Protein AF-A0A3D5EXN3-F1 (afdb_monomer_lite)

Sequence (53 aa):
MTNRLSAALEIAERSDTGLVRGQNEDSVLADARHGLAILADGMGGYNAGEVAS

Secondary structure (DSSP, 8-state):
---GGGGT---------TTT-SS--EEEEEETTTTEEEEEE--TTSTTHHHH-

Foldseek 3Di:
DADPVLVVDDDDDDDDCDDPDPDALKDWDDDVRVPDTDIDHQDPPDPPSNVVD

pLDDT: mean 86.39, std 10.11, range [56.25, 96.81]

Structure (mmCIF, N/CA/C/O backbone):
data_AF-A0A3D5EXN3-F1
#
_entry.id   AF-A0A3D5EXN3-F1
#
loop_
_atom_site.group_PDB
_atom_site.id
_atom_site.type_symbol
_atom_site.label_atom_id
_atom_site.label_alt_id
_atom_site.label_comp_id
_atom_site.label_asym_id
_atom_site.label_entity_id
_atom_site.label_seq_id
_atom_site.pdbx_PDB_ins_code
_atom_site.Cartn_x
_atom_site.Cartn_y
_atom_site.Cartn_z
_atom_site.occupancy
_atom_site.B_iso_or_equiv
_atom_site.auth_seq_id
_atom_site.auth_comp_id
_atom_site.auth_asym_id
_atom_site.auth_atom_id
_atom_site.pdbx_PDB_model_num
ATOM 1 N N . MET A 1 1 ? 1.551 -3.887 -26.672 1.00 56.25 1 MET A N 1
ATOM 2 C CA . MET A 1 1 ? 2.814 -3.166 -26.409 1.00 56.25 1 MET A CA 1
ATOM 3 C C . MET A 1 1 ? 3.462 -3.866 -25.226 1.00 56.25 1 MET A C 1
ATOM 5 O O . MET A 1 1 ? 2.824 -3.937 -24.187 1.00 56.25 1 MET A O 1
ATOM 9 N N . THR A 1 2 ? 4.617 -4.507 -25.397 1.00 65.19 2 THR A N 1
ATOM 10 C CA . THR A 1 2 ? 5.244 -5.286 -24.314 1.00 65.19 2 THR A CA 1
ATOM 11 C C . THR A 1 2 ? 6.073 -4.344 -23.453 1.00 65.19 2 THR A C 1
ATOM 13 O O . THR A 1 2 ? 6.975 -3.682 -23.969 1.00 65.19 2 THR A O 1
ATOM 16 N N . ASN A 1 3 ? 5.747 -4.243 -22.167 1.00 71.56 3 ASN A N 1
ATOM 17 C CA . ASN A 1 3 ? 6.498 -3.405 -21.247 1.00 71.56 3 ASN A CA 1
ATOM 18 C C . ASN A 1 3 ? 7.869 -4.030 -20.970 1.00 71.56 3 ASN A C 1
ATOM 20 O O . ASN A 1 3 ? 7.958 -5.184 -20.563 1.00 71.56 3 ASN A O 1
ATOM 24 N N . ARG A 1 4 ? 8.943 -3.274 -21.212 1.00 82.00 4 ARG A N 1
ATOM 25 C CA . ARG A 1 4 ? 10.321 -3.748 -21.010 1.00 82.00 4 ARG A CA 1
ATOM 26 C C . ARG A 1 4 ? 10.721 -3.824 -19.537 1.00 82.00 4 ARG A C 1
ATOM 28 O O . ARG A 1 4 ? 11.720 -4.466 -19.232 1.00 82.00 4 ARG A O 1
ATOM 35 N N . LEU A 1 5 ? 9.955 -3.202 -18.640 1.00 84.75 5 LEU A N 1
ATOM 36 C CA . LEU A 1 5 ? 10.250 -3.190 -17.208 1.00 84.75 5 LEU A CA 1
ATOM 37 C C . LEU A 1 5 ? 10.211 -4.591 -16.593 1.00 84.75 5 LEU A C 1
ATOM 39 O O . LEU A 1 5 ? 11.034 -4.868 -15.734 1.00 84.75 5 LEU A O 1
ATOM 43 N N . SER A 1 6 ? 9.374 -5.510 -17.085 1.00 83.50 6 SER A N 1
ATOM 44 C CA . SER A 1 6 ? 9.290 -6.876 -16.543 1.00 83.50 6 SER A CA 1
ATOM 45 C C . SER A 1 6 ? 10.550 -7.724 -16.765 1.00 83.50 6 SER A C 1
ATOM 47 O O . SER A 1 6 ? 10.707 -8.759 -16.130 1.00 83.50 6 SER A O 1
ATOM 49 N N . ALA A 1 7 ? 11.439 -7.325 -17.683 1.00 86.19 7 ALA A N 1
ATOM 50 C CA . ALA A 1 7 ? 12.736 -7.979 -17.882 1.00 86.19 7 ALA A CA 1
ATOM 51 C C . ALA A 1 7 ? 13.830 -7.430 -16.949 1.00 86.19 7 ALA A C 1
ATOM 53 O O . ALA A 1 7 ? 14.907 -8.015 -16.863 1.00 86.19 7 ALA A O 1
ATOM 54 N N . ALA A 1 8 ? 13.574 -6.298 -16.290 1.00 89.69 8 ALA A N 1
ATOM 55 C CA . ALA A 1 8 ? 14.533 -5.599 -15.438 1.00 89.69 8 ALA A CA 1
ATOM 56 C C . ALA A 1 8 ? 14.095 -5.537 -13.966 1.00 89.69 8 ALA A C 1
ATOM 58 O O . ALA A 1 8 ? 14.947 -5.434 -13.089 1.00 89.69 8 ALA A O 1
ATOM 59 N N . LEU A 1 9 ? 12.788 -5.582 -13.699 1.00 89.56 9 LEU A N 1
ATOM 60 C CA . LEU A 1 9 ? 12.191 -5.463 -12.376 1.00 89.56 9 LEU A CA 1
ATOM 61 C C . LEU A 1 9 ? 11.130 -6.542 -12.177 1.00 89.56 9 LEU A C 1
ATOM 63 O O . LEU A 1 9 ? 10.202 -6.686 -12.975 1.00 89.56 9 LEU A O 1
ATOM 67 N N . GLU A 1 10 ? 11.252 -7.243 -11.057 1.00 91.00 10 GLU A N 1
ATOM 68 C CA . GLU A 1 10 ? 10.159 -7.986 -10.449 1.00 91.00 10 GLU A CA 1
ATOM 69 C C . GLU A 1 10 ? 9.453 -7.052 -9.459 1.00 91.00 10 GLU A C 1
ATOM 71 O O . GLU A 1 10 ? 10.108 -6.384 -8.658 1.00 91.00 10 GLU A O 1
ATOM 76 N N . ILE A 1 11 ? 8.124 -6.958 -9.548 1.00 91.31 11 ILE A N 1
ATOM 77 C CA . ILE A 1 11 ? 7.316 -6.083 -8.692 1.00 91.31 11 ILE A CA 1
ATOM 78 C C . ILE A 1 11 ? 6.430 -6.966 -7.820 1.00 91.31 11 ILE A C 1
ATOM 80 O O . ILE A 1 11 ? 5.687 -7.801 -8.334 1.00 91.31 11 ILE A O 1
ATOM 84 N N . ALA A 1 12 ? 6.496 -6.748 -6.512 1.00 93.44 12 ALA A N 1
ATOM 85 C CA . ALA A 1 12 ? 5.631 -7.365 -5.519 1.00 93.44 12 ALA A CA 1
ATOM 86 C C . ALA A 1 12 ? 5.114 -6.285 -4.564 1.00 93.44 12 ALA A C 1
ATOM 88 O O . ALA A 1 12 ? 5.795 -5.287 -4.325 1.00 93.44 12 ALA A O 1
ATOM 89 N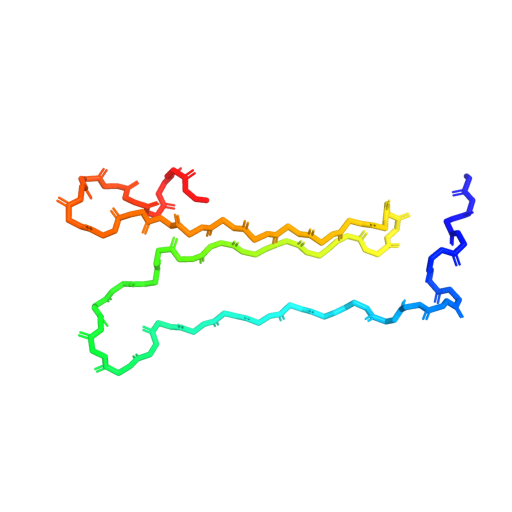 N . GLU A 1 13 ? 3.928 -6.497 -4.006 1.00 94.88 13 GLU A N 1
ATOM 90 C CA . GLU A 1 13 ? 3.317 -5.605 -3.025 1.00 94.88 13 GLU A CA 1
ATOM 91 C C . GLU A 1 13 ? 2.979 -6.369 -1.744 1.00 94.88 13 GLU A C 1
ATOM 93 O O . GLU A 1 13 ? 2.634 -7.553 -1.771 1.00 94.88 13 GLU A O 1
ATOM 98 N N . ARG A 1 14 ? 3.106 -5.691 -0.604 1.00 96.19 14 ARG A N 1
ATOM 99 C CA . ARG A 1 14 ? 2.679 -6.182 0.704 1.00 96.19 14 ARG A CA 1
ATOM 100 C C . ARG A 1 14 ? 2.440 -4.981 1.606 1.00 96.19 14 ARG A C 1
ATOM 102 O O . ARG A 1 14 ? 3.274 -4.084 1.646 1.00 96.19 14 ARG A O 1
ATOM 109 N N . SER A 1 15 ? 1.342 -5.004 2.347 1.00 96.12 15 SER A N 1
ATOM 110 C CA . SER A 1 15 ? 1.034 -4.012 3.375 1.00 96.12 15 SER A CA 1
ATOM 111 C C . SER A 1 15 ? 0.571 -4.725 4.647 1.00 96.12 15 SER A C 1
ATOM 113 O O . SER A 1 15 ? 0.078 -5.854 4.579 1.00 96.12 15 SER A O 1
ATOM 115 N N . ASP A 1 16 ? 0.797 -4.109 5.804 1.00 96.62 16 ASP A N 1
ATOM 116 C CA . ASP A 1 16 ? 0.474 -4.654 7.124 1.00 96.62 16 ASP A CA 1
ATOM 117 C C . ASP A 1 16 ? 0.143 -3.506 8.084 1.00 96.62 16 ASP A C 1
ATOM 119 O O . ASP A 1 16 ? 0.837 -2.494 8.101 1.00 96.62 16 ASP A O 1
ATOM 123 N N . THR A 1 17 ? -0.893 -3.670 8.908 1.00 95.44 17 THR A N 1
ATOM 124 C CA . THR A 1 17 ? -1.319 -2.656 9.888 1.00 95.44 17 THR A CA 1
ATOM 125 C C . THR A 1 17 ? -0.249 -2.353 10.947 1.00 95.44 17 THR A C 1
ATOM 127 O O . THR A 1 17 ? -0.244 -1.288 11.573 1.00 95.44 17 THR A O 1
ATOM 130 N N . GLY A 1 18 ? 0.647 -3.305 11.203 1.00 96.19 18 GLY A N 1
ATOM 131 C CA . GLY A 1 18 ? 1.551 -3.290 12.339 1.00 96.19 18 GLY A CA 1
ATOM 132 C C . GLY A 1 18 ? 0.843 -3.595 13.664 1.00 96.19 18 GLY A C 1
ATOM 133 O O . GLY A 1 18 ? -0.286 -4.074 13.714 1.00 96.19 18 GLY A O 1
ATOM 134 N N . LEU A 1 19 ? 1.540 -3.333 14.774 1.00 96.81 19 LEU A N 1
ATOM 135 C CA . LEU A 1 19 ? 1.121 -3.769 16.117 1.00 96.81 19 LEU A CA 1
ATOM 136 C C . LEU A 1 19 ? 0.378 -2.701 16.936 1.00 96.81 19 LEU A C 1
ATOM 138 O O . LEU A 1 19 ? -0.163 -3.016 17.993 1.00 96.81 19 LEU A O 1
ATOM 142 N N . VAL A 1 20 ? 0.415 -1.437 16.503 1.00 94.56 20 VAL A N 1
ATOM 143 C CA . VAL A 1 20 ? -0.053 -0.283 17.299 1.00 94.56 20 VAL A CA 1
ATOM 144 C C . VAL A 1 20 ? -1.374 0.282 16.781 1.00 94.56 20 VAL A C 1
ATOM 146 O O . VAL A 1 20 ? -2.205 0.715 17.578 1.00 94.56 20 VAL A O 1
ATOM 149 N N . ARG A 1 21 ? -1.572 0.310 15.457 1.00 88.25 21 ARG A N 1
ATOM 150 C CA . ARG A 1 21 ? -2.783 0.869 14.845 1.00 88.25 21 ARG A CA 1
ATOM 151 C C . ARG A 1 21 ? -3.901 -0.170 14.801 1.00 88.25 21 ARG A C 1
ATOM 153 O O . ARG A 1 21 ? -3.650 -1.361 14.672 1.00 88.25 21 ARG A O 1
ATOM 160 N N . GLY A 1 22 ? -5.144 0.303 14.904 1.00 89.56 22 GLY A N 1
ATOM 161 C CA . GLY A 1 22 ? -6.335 -0.543 14.769 1.00 89.56 22 GLY A CA 1
ATOM 162 C C . GLY A 1 22 ? -6.746 -0.799 13.316 1.00 89.56 22 GLY A C 1
ATOM 163 O O . GLY A 1 22 ? -7.424 -1.786 13.046 1.00 89.56 22 GLY A O 1
ATOM 164 N N . GLN A 1 23 ? -6.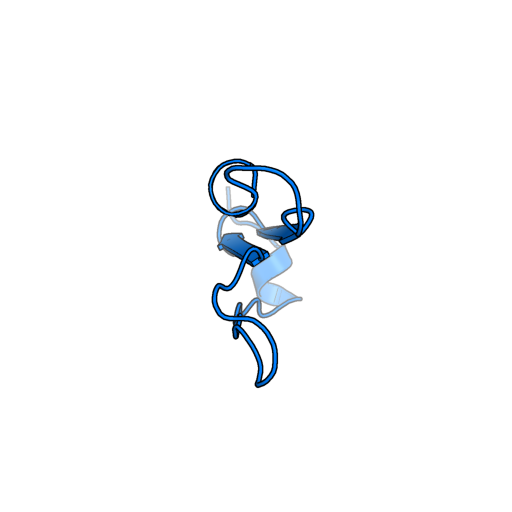321 0.065 12.390 1.00 88.94 23 GLN A N 1
ATOM 165 C CA . GLN A 1 23 ? -6.606 -0.032 10.961 1.00 88.94 23 GLN A CA 1
ATOM 166 C C . GLN A 1 23 ? -5.365 0.311 10.143 1.00 88.94 23 GLN A C 1
ATOM 168 O O . GLN A 1 23 ? -4.555 1.141 10.565 1.00 88.94 23 GLN A O 1
ATOM 173 N N . ASN A 1 24 ? -5.215 -0.367 9.006 1.00 91.50 24 ASN A N 1
ATOM 174 C CA . ASN A 1 24 ? -4.206 -0.023 8.020 1.00 91.50 24 ASN A CA 1
ATOM 175 C C . ASN A 1 24 ? -4.790 1.034 7.090 1.00 91.50 24 ASN A C 1
ATOM 177 O O . ASN A 1 24 ? -5.813 0.781 6.459 1.00 91.50 24 ASN A O 1
ATOM 181 N N . GLU A 1 25 ? -4.157 2.196 7.038 1.00 93.06 25 GLU A N 1
ATOM 182 C CA . GLU A 1 25 ? -4.546 3.288 6.144 1.00 93.06 25 GLU A CA 1
ATOM 183 C C . GLU A 1 25 ? -3.614 3.353 4.923 1.00 93.06 25 GLU A C 1
ATOM 185 O O . GLU A 1 25 ? -3.761 4.250 4.100 1.00 93.06 25 GLU A O 1
ATOM 190 N N . ASP A 1 26 ? -2.698 2.390 4.767 1.00 93.12 26 ASP A N 1
ATOM 191 C CA . ASP A 1 26 ? -1.843 2.253 3.589 1.00 93.12 26 ASP A CA 1
ATOM 192 C C . ASP A 1 26 ? -2.545 1.437 2.491 1.00 93.12 26 ASP A C 1
ATOM 194 O O . ASP A 1 26 ? -2.987 0.306 2.721 1.00 93.12 26 ASP A O 1
ATOM 198 N N . SER A 1 27 ? -2.514 1.953 1.263 1.00 94.19 27 SER A N 1
ATOM 199 C CA . SER A 1 27 ? -2.963 1.286 0.038 1.00 94.19 27 SER A CA 1
ATOM 200 C C . SER A 1 27 ? -1.785 1.099 -0.923 1.00 94.19 27 SER A C 1
ATOM 202 O O . SER A 1 27 ? -1.008 2.022 -1.182 1.00 94.19 27 SER A O 1
ATOM 204 N N . VAL A 1 28 ? -1.638 -0.108 -1.474 1.00 96.44 28 VAL A N 1
ATOM 205 C CA . VAL A 1 28 ? -0.595 -0.451 -2.458 1.00 96.44 28 VAL A CA 1
ATOM 206 C C . VAL A 1 28 ? -1.218 -1.033 -3.724 1.00 96.44 28 VAL A C 1
ATOM 208 O O . VAL A 1 28 ? -2.231 -1.727 -3.653 1.00 96.44 28 VAL A O 1
ATOM 211 N N . LEU A 1 29 ? -0.620 -0.721 -4.878 1.00 95.38 29 LEU A N 1
ATOM 212 C CA . LEU A 1 29 ? -0.969 -1.314 -6.170 1.00 95.38 29 LEU A CA 1
ATOM 213 C C . LEU A 1 29 ? 0.292 -1.617 -6.988 1.00 95.38 29 LEU A C 1
ATOM 215 O O . LEU A 1 29 ? 1.063 -0.713 -7.322 1.00 95.38 29 LEU A O 1
ATOM 219 N N . ALA A 1 30 ? 0.434 -2.864 -7.420 1.00 93.88 30 ALA A N 1
ATOM 220 C CA . ALA A 1 30 ? 1.421 -3.318 -8.386 1.00 93.88 30 ALA A CA 1
ATOM 221 C C . ALA A 1 30 ? 0.751 -3.740 -9.703 1.00 93.88 30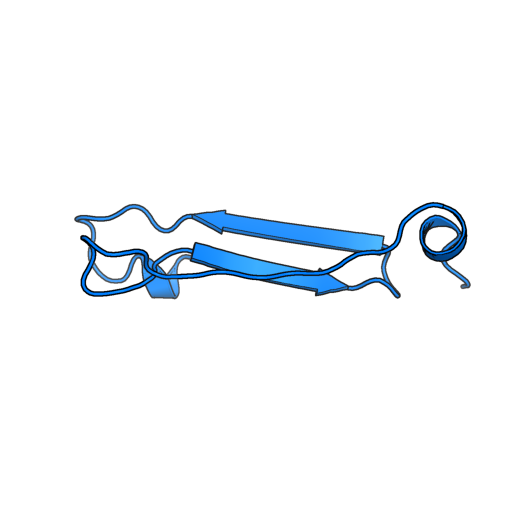 ALA A C 1
ATOM 223 O O . ALA A 1 30 ? -0.015 -4.702 -9.761 1.00 93.88 30 ALA A O 1
ATOM 224 N N . ASP A 1 31 ? 1.100 -3.073 -10.807 1.00 91.44 31 ASP A N 1
ATOM 225 C CA . ASP A 1 31 ? 0.731 -3.502 -12.158 1.00 91.44 31 ASP A CA 1
ATOM 226 C C . ASP A 1 31 ? 1.978 -3.670 -13.026 1.00 91.44 31 ASP A C 1
ATOM 228 O O . ASP A 1 31 ? 2.420 -2.760 -13.731 1.00 91.44 31 ASP A O 1
ATOM 232 N N . ALA A 1 32 ? 2.532 -4.883 -13.018 1.00 88.25 32 ALA A N 1
ATOM 233 C CA . ALA A 1 32 ? 3.713 -5.231 -13.803 1.00 88.25 32 ALA A CA 1
ATOM 234 C C . ALA A 1 32 ? 3.487 -5.144 -15.325 1.00 88.25 32 ALA A C 1
ATOM 236 O O . ALA A 1 32 ? 4.441 -4.932 -16.076 1.00 88.25 32 ALA A O 1
ATOM 237 N N . ARG A 1 33 ? 2.240 -5.266 -15.807 1.00 87.06 33 ARG A N 1
ATOM 238 C CA . ARG A 1 33 ? 1.938 -5.152 -17.247 1.00 87.06 33 ARG A CA 1
ATOM 239 C C . ARG A 1 33 ? 2.117 -3.711 -17.709 1.00 87.06 33 ARG A C 1
ATOM 241 O O . ARG A 1 33 ? 2.680 -3.476 -18.777 1.00 87.06 33 ARG A O 1
ATOM 248 N N . HIS A 1 34 ? 1.687 -2.756 -16.887 1.00 89.38 34 HIS A N 1
ATOM 249 C CA . HIS A 1 34 ? 1.853 -1.323 -17.141 1.00 89.38 34 HIS A CA 1
ATOM 250 C C . HIS A 1 34 ? 3.143 -0.743 -16.539 1.00 89.38 34 HIS A C 1
ATOM 252 O O . HIS A 1 34 ? 3.535 0.362 -16.900 1.00 89.38 34 HIS A O 1
ATOM 258 N N . GLY A 1 35 ? 3.873 -1.521 -15.733 1.00 89.44 35 GLY A N 1
ATOM 259 C CA . GLY A 1 35 ? 5.137 -1.116 -15.110 1.00 89.44 35 GLY A CA 1
ATOM 260 C C . GLY A 1 35 ? 4.929 -0.071 -14.024 1.00 89.44 35 GLY A C 1
ATOM 261 O O . GLY A 1 35 ? 5.738 0.843 -13.893 1.00 89.44 35 GLY A O 1
ATOM 262 N N . LEU A 1 36 ? 3.815 -0.185 -13.303 1.00 92.12 36 LEU A N 1
ATOM 263 C CA . LEU A 1 36 ? 3.408 0.737 -12.255 1.00 92.12 36 LEU A CA 1
ATOM 264 C C . LEU A 1 36 ? 3.544 0.063 -10.890 1.00 92.12 36 LEU A C 1
ATOM 266 O O . LEU A 1 36 ? 3.168 -1.097 -10.720 1.00 92.12 36 LEU A O 1
ATOM 270 N N . ALA A 1 37 ? 4.045 0.827 -9.928 1.00 94.50 37 ALA A N 1
ATOM 271 C CA . ALA A 1 37 ? 3.980 0.528 -8.507 1.00 94.50 37 ALA A CA 1
ATOM 272 C C . ALA A 1 37 ? 3.538 1.814 -7.800 1.00 94.50 37 ALA A C 1
ATOM 274 O O . ALA A 1 37 ? 4.131 2.872 -8.025 1.00 94.50 37 ALA A O 1
ATOM 275 N N . ILE A 1 38 ? 2.470 1.734 -7.013 1.00 95.62 38 ILE A N 1
ATOM 276 C CA . ILE A 1 38 ? 1.832 2.870 -6.344 1.00 95.62 38 ILE A CA 1
ATOM 277 C C . ILE A 1 38 ? 1.721 2.550 -4.854 1.00 95.62 38 ILE A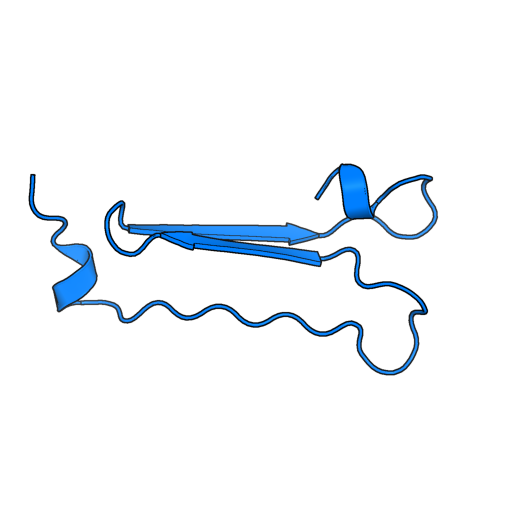 C 1
ATOM 279 O O . ILE A 1 38 ? 1.373 1.430 -4.485 1.00 95.62 38 ILE A O 1
ATOM 283 N N . LEU A 1 39 ? 2.016 3.545 -4.021 1.00 95.88 39 LEU A N 1
ATOM 284 C CA . LEU A 1 39 ? 1.804 3.537 -2.577 1.00 95.88 39 LEU A CA 1
ATOM 285 C C . LEU A 1 39 ? 1.075 4.829 -2.199 1.00 95.88 39 LEU A C 1
ATOM 287 O O . LEU A 1 39 ? 1.512 5.912 -2.596 1.00 95.88 39 LEU A O 1
ATOM 291 N N . ALA A 1 40 ? 0.004 4.700 -1.426 1.00 94.38 40 ALA A N 1
ATOM 292 C CA . ALA A 1 40 ? -0.731 5.799 -0.820 1.00 94.38 40 ALA A CA 1
ATOM 293 C C . ALA A 1 40 ? -0.853 5.557 0.693 1.00 94.38 40 ALA A C 1
ATOM 295 O O . ALA A 1 40 ? -1.285 4.490 1.109 1.00 94.38 40 ALA A O 1
ATOM 296 N N . ASP A 1 41 ? -0.445 6.538 1.500 1.00 91.75 41 ASP A N 1
ATOM 297 C CA . ASP A 1 41 ? -0.487 6.509 2.971 1.00 91.75 41 ASP A CA 1
ATOM 298 C C . ASP A 1 41 ? -1.609 7.447 3.434 1.00 91.75 41 ASP A C 1
ATOM 300 O O . ASP A 1 41 ? -1.563 8.665 3.208 1.00 91.75 41 ASP A O 1
ATOM 304 N N . GLY A 1 42 ? -2.663 6.863 3.999 1.00 88.56 42 GLY A N 1
ATOM 305 C CA . GLY A 1 42 ? -3.782 7.599 4.560 1.00 88.56 42 GLY A CA 1
ATOM 306 C C . GLY A 1 42 ? -3.381 8.271 5.871 1.00 88.56 42 GLY A C 1
ATOM 307 O O . GLY A 1 42 ? -2.919 7.642 6.818 1.00 88.56 42 GLY A O 1
ATOM 308 N N . MET A 1 43 ? -3.591 9.585 5.959 1.00 83.44 43 MET A N 1
ATOM 309 C CA . MET A 1 43 ? -3.213 10.342 7.152 1.00 83.44 43 MET A CA 1
ATOM 310 C C . MET A 1 43 ? -4.093 9.985 8.359 1.00 83.44 43 MET A C 1
ATOM 312 O O . MET A 1 43 ? -5.237 10.436 8.463 1.00 83.44 43 MET A O 1
ATOM 316 N N . GLY A 1 44 ? -3.521 9.269 9.324 1.00 73.75 44 GLY A N 1
ATOM 317 C CA . GLY A 1 44 ? -4.212 8.931 10.566 1.00 73.75 44 GLY A CA 1
ATOM 318 C C . GLY A 1 44 ? -4.663 10.140 11.390 1.00 73.75 44 GLY A C 1
ATOM 319 O O . GLY A 1 44 ? -3.968 11.152 11.510 1.00 73.75 44 GLY A O 1
ATOM 320 N N . GLY A 1 45 ? -5.845 10.016 11.996 1.00 70.31 45 GLY A N 1
ATOM 321 C CA . GLY A 1 45 ? -6.476 11.065 12.807 1.00 70.31 45 GLY A CA 1
ATOM 322 C C . GLY A 1 45 ? -7.446 11.968 12.038 1.00 70.31 45 GLY A C 1
ATOM 323 O O . GLY A 1 45 ? -8.141 12.769 12.664 1.00 70.31 45 GLY A O 1
ATOM 324 N N . TYR A 1 46 ? -7.546 11.809 10.716 1.00 69.88 46 TYR A N 1
ATOM 325 C CA . TYR A 1 46 ? -8.647 12.332 9.908 1.00 69.88 46 TYR A CA 1
ATOM 326 C C . TYR A 1 46 ? -9.664 11.223 9.633 1.00 69.88 46 TYR A C 1
ATOM 328 O O . TYR A 1 46 ? -9.318 10.046 9.585 1.00 69.88 46 TYR A O 1
ATOM 336 N N . ASN A 1 47 ? -10.938 11.586 9.475 1.00 69.31 47 ASN A N 1
ATOM 337 C CA . ASN A 1 47 ? -11.954 10.598 9.121 1.00 69.31 47 ASN A CA 1
ATOM 338 C C . ASN A 1 47 ? -11.652 10.008 7.739 1.00 69.31 47 ASN A C 1
ATOM 340 O O . ASN A 1 47 ? -11.435 10.766 6.793 1.00 69.31 47 ASN A O 1
ATOM 344 N N . ALA A 1 48 ? -11.750 8.681 7.644 1.00 75.06 48 ALA A N 1
ATOM 345 C CA . ALA A 1 48 ? -11.685 7.919 6.402 1.00 75.06 48 ALA A CA 1
ATOM 346 C C . ALA A 1 48 ? -10.325 7.987 5.676 1.00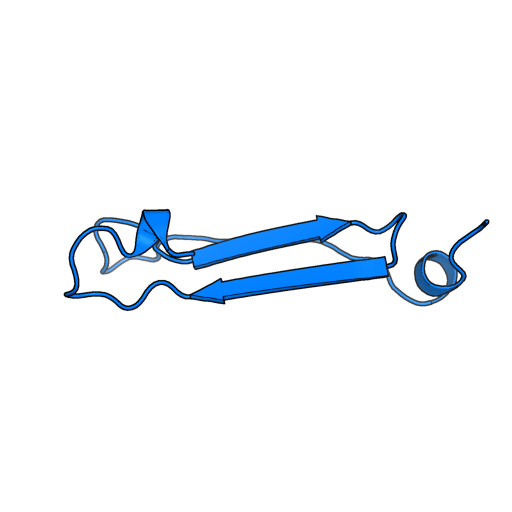 75.06 48 ALA A C 1
ATOM 348 O O . ALA A 1 48 ? -10.279 8.105 4.448 1.00 75.06 48 ALA A O 1
ATOM 349 N N . GLY A 1 49 ? -9.218 7.922 6.428 1.00 71.06 49 GLY A N 1
ATOM 350 C CA . GLY 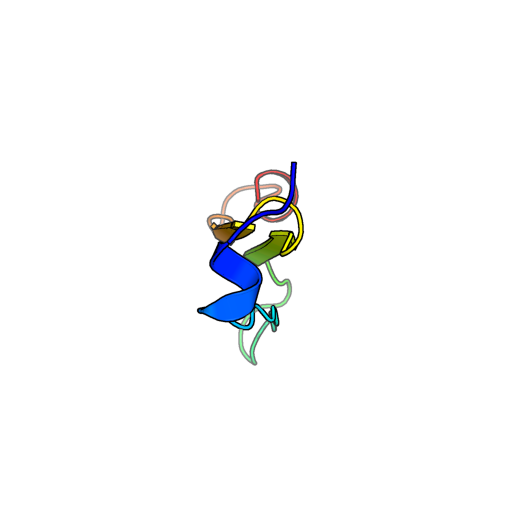A 1 49 ? -7.864 7.841 5.869 1.00 71.06 49 GLY A CA 1
ATOM 351 C C . GLY A 1 49 ? -7.711 6.673 4.892 1.00 71.06 49 GLY A C 1
ATOM 352 O O . GLY A 1 49 ? -7.126 6.855 3.832 1.00 71.06 49 GLY A O 1
ATOM 353 N N . GLU A 1 50 ? -8.354 5.543 5.189 1.00 67.75 50 GLU A N 1
ATOM 354 C CA . GLU A 1 50 ? -8.429 4.341 4.350 1.00 67.75 50 GLU A CA 1
ATOM 355 C C . GLU A 1 50 ? -9.254 4.499 3.062 1.00 67.75 50 GLU A C 1
ATOM 357 O O . GLU A 1 50 ? -9.170 3.666 2.168 1.00 67.75 50 GLU A O 1
ATOM 362 N N . VAL A 1 51 ? -10.113 5.520 2.975 1.00 75.69 51 VAL A N 1
ATOM 363 C CA . VAL A 1 51 ? -10.917 5.805 1.769 1.00 75.69 51 VAL A CA 1
ATOM 364 C C . VAL A 1 51 ? -10.179 6.764 0.841 1.00 75.69 51 VAL A C 1
ATOM 366 O O . VAL A 1 51 ? -10.418 6.774 -0.367 1.00 75.69 51 VAL A O 1
ATOM 369 N N . ALA A 1 52 ? -9.323 7.613 1.408 1.00 75.94 52 ALA A N 1
ATOM 370 C CA . ALA A 1 52 ? -8.504 8.537 0.642 1.00 75.94 52 ALA A CA 1
ATOM 371 C C . ALA A 1 52 ? -7.280 7.855 0.012 1.00 75.94 52 ALA A C 1
ATOM 373 O O . ALA A 1 52 ? -6.792 8.360 -1.004 1.00 75.94 52 ALA A O 1
ATOM 374 N N . SER A 1 53 ? -6.784 6.771 0.620 1.00 72.38 53 SER A N 1
ATOM 375 C CA . SER A 1 53 ? -5.602 6.025 0.180 1.00 72.38 53 SER A CA 1
ATOM 376 C C . SER A 1 53 ? -5.888 4.932 -0.842 1.00 72.38 53 SER A C 1
ATOM 378 O O . SER A 1 53 ? -6.853 4.151 -0.702 1.00 72.38 53 SER A O 1
#

Radius of gyration: 14.35 Å; chains: 1; bounding box: 26×20×44 Å